Protein AF-A0A537HU86-F1 (afdb_monomer_lite)

Radius of gyration: 13.67 Å; chains: 1; bounding box: 33×30×33 Å

Structure (mmCIF, N/CA/C/O backbone):
data_AF-A0A537HU86-F1
#
_entry.id   AF-A0A537HU86-F1
#
loop_
_atom_site.group_PDB
_atom_site.id
_atom_site.type_symbol
_atom_site.label_atom_id
_atom_site.label_alt_id
_atom_site.label_comp_id
_atom_site.label_asym_id
_atom_site.label_entity_id
_atom_site.label_seq_id
_atom_site.pdbx_PDB_ins_code
_atom_site.Cartn_x
_atom_site.Cartn_y
_atom_site.Cartn_z
_atom_site.occupancy
_atom_site.B_iso_or_equiv
_atom_site.auth_seq_id
_atom_site.auth_comp_id
_atom_site.auth_asym_id
_atom_site.auth_atom_id
_atom_site.pdbx_PDB_model_num
ATOM 1 N N . MET A 1 1 ? 11.069 1.081 16.950 1.00 47.84 1 MET A N 1
ATOM 2 C CA . MET A 1 1 ? 10.209 2.079 16.287 1.00 47.84 1 MET A CA 1
ATOM 3 C C . MET A 1 1 ? 10.904 2.422 14.996 1.00 47.84 1 MET A C 1
ATOM 5 O O . MET A 1 1 ? 12.039 2.872 15.075 1.00 47.84 1 MET A O 1
ATOM 9 N N . GLU A 1 2 ? 10.295 2.114 13.855 1.00 59.41 2 GLU A N 1
ATOM 10 C CA . GLU A 1 2 ? 10.741 2.706 12.591 1.00 59.41 2 GLU A CA 1
ATOM 11 C C . GLU A 1 2 ? 10.510 4.220 12.670 1.00 59.41 2 GLU A C 1
AT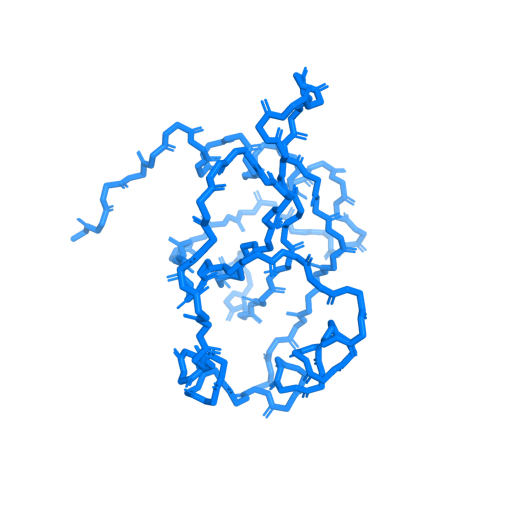OM 13 O O . GLU A 1 2 ? 9.534 4.675 13.274 1.00 59.41 2 GLU A O 1
ATOM 18 N N . GLU A 1 3 ? 11.468 4.994 12.171 1.00 76.88 3 GLU A N 1
ATOM 19 C CA . GLU A 1 3 ? 11.406 6.452 12.165 1.00 76.88 3 GLU A CA 1
ATOM 20 C C . GLU A 1 3 ? 10.439 6.902 11.064 1.00 76.88 3 GLU A C 1
ATOM 22 O O . GLU A 1 3 ? 10.566 6.470 9.921 1.00 76.88 3 GLU A O 1
ATOM 27 N N . ILE A 1 4 ? 9.464 7.747 11.413 1.00 81.19 4 ILE A N 1
ATOM 28 C CA . ILE A 1 4 ? 8.527 8.319 10.439 1.00 81.19 4 ILE A CA 1
ATOM 29 C C . ILE A 1 4 ? 9.311 9.247 9.511 1.00 81.19 4 ILE A C 1
ATOM 31 O O . ILE A 1 4 ? 9.932 10.211 9.963 1.00 81.19 4 ILE A O 1
ATOM 35 N N . THR A 1 5 ? 9.253 8.979 8.213 1.00 88.38 5 THR A N 1
ATOM 36 C CA . THR A 1 5 ? 9.925 9.775 7.186 1.00 88.38 5 THR A CA 1
ATOM 37 C C . THR A 1 5 ? 9.077 10.973 6.750 1.00 88.38 5 THR A C 1
ATOM 39 O O . THR A 1 5 ? 7.862 11.026 6.953 1.00 88.38 5 THR A O 1
ATOM 42 N N . ASN A 1 6 ? 9.701 11.948 6.079 1.00 88.56 6 ASN A N 1
ATOM 43 C CA . ASN A 1 6 ? 8.968 13.069 5.475 1.00 88.56 6 ASN A CA 1
ATOM 44 C C . ASN A 1 6 ? 7.931 12.601 4.440 1.00 88.56 6 ASN A C 1
ATOM 46 O O . ASN A 1 6 ? 6.874 13.219 4.318 1.00 88.56 6 ASN A O 1
ATOM 50 N N . TRP A 1 7 ? 8.225 11.516 3.718 1.00 90.94 7 TRP A N 1
ATOM 51 C CA . TRP A 1 7 ? 7.304 10.921 2.753 1.00 90.94 7 TRP A CA 1
ATOM 52 C C . TRP A 1 7 ? 6.068 10.347 3.457 1.00 90.94 7 TRP A C 1
ATOM 54 O O . TRP A 1 7 ? 4.945 10.674 3.075 1.00 90.94 7 TRP A O 1
ATOM 64 N N . ASP A 1 8 ? 6.257 9.622 4.566 1.00 91.00 8 ASP A N 1
ATOM 65 C CA . ASP A 1 8 ? 5.148 9.082 5.368 1.00 91.00 8 ASP A CA 1
ATOM 66 C C . ASP A 1 8 ? 4.216 10.200 5.852 1.00 91.00 8 ASP A C 1
ATOM 68 O O . ASP A 1 8 ? 2.994 10.087 5.770 1.00 91.00 8 ASP A O 1
ATOM 72 N N . VAL A 1 9 ? 4.783 11.327 6.301 1.00 91.06 9 VAL A N 1
ATOM 73 C CA . VAL A 1 9 ? 4.004 12.500 6.728 1.00 91.06 9 VAL A CA 1
ATOM 74 C C . VAL A 1 9 ? 3.154 1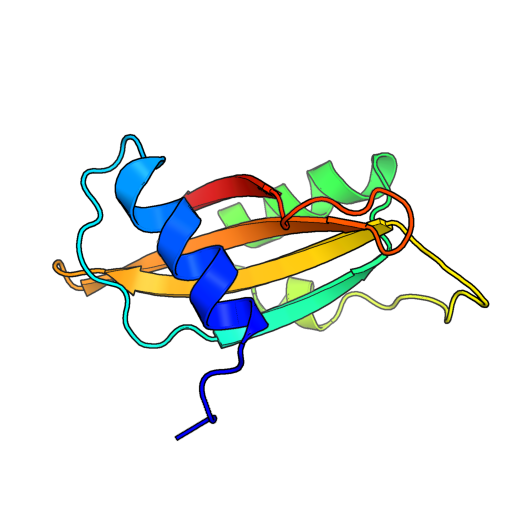3.061 5.586 1.00 91.06 9 VAL A C 1
ATOM 76 O O . VAL A 1 9 ? 2.013 13.461 5.825 1.00 91.06 9 VAL A O 1
ATOM 79 N N . ILE A 1 10 ? 3.686 13.116 4.362 1.00 92.12 10 ILE A N 1
ATOM 80 C CA . ILE A 1 10 ? 2.946 13.600 3.188 1.00 92.12 10 ILE A CA 1
ATOM 81 C C . ILE A 1 10 ? 1.778 12.661 2.880 1.00 92.12 10 ILE A C 1
ATOM 83 O O . ILE A 1 10 ? 0.645 13.129 2.762 1.00 92.12 10 ILE A O 1
ATOM 87 N N . VAL A 1 11 ? 2.026 11.350 2.828 1.00 93.31 11 VAL A N 1
ATOM 88 C CA . VAL A 1 11 ? 0.988 10.350 2.539 1.00 93.31 11 VAL A CA 1
ATOM 89 C C . VAL A 1 11 ? -0.102 10.358 3.612 1.00 93.31 11 VAL A C 1
ATOM 91 O O . VAL A 1 11 ? -1.287 10.429 3.290 1.00 93.31 11 VAL A O 1
ATOM 94 N N . ILE A 1 12 ? 0.269 10.384 4.894 1.00 92.94 12 ILE A N 1
ATOM 95 C CA . ILE A 1 12 ? -0.679 10.465 6.018 1.00 92.94 12 ILE A CA 1
ATOM 96 C C . ILE A 1 12 ? -1.561 11.717 5.912 1.00 92.94 12 ILE A C 1
ATOM 98 O O . ILE A 1 12 ? -2.779 11.639 6.094 1.00 92.94 12 ILE A O 1
ATOM 102 N N . LYS A 1 13 ? -0.966 12.873 5.585 1.00 91.44 13 LYS A N 1
ATOM 103 C CA . LYS A 1 13 ? -1.699 14.138 5.421 1.00 91.44 13 LYS A CA 1
ATOM 104 C C . LYS A 1 13 ? -2.695 14.112 4.269 1.00 91.44 13 LYS A C 1
ATOM 106 O O . LYS A 1 13 ? -3.681 14.839 4.340 1.00 91.44 13 LYS A O 1
ATOM 111 N N . GLN A 1 14 ? -2.457 13.315 3.233 1.00 90.75 14 GLN A N 1
ATOM 112 C CA . GLN A 1 14 ? -3.416 13.135 2.145 1.00 90.75 14 GLN A CA 1
ATOM 113 C C . GLN A 1 14 ? -4.493 12.100 2.462 1.00 90.75 14 GLN A C 1
ATOM 115 O O . GLN A 1 14 ? -5.650 12.292 2.088 1.00 90.75 14 GLN A O 1
ATOM 120 N N . LEU A 1 15 ? -4.130 11.025 3.166 1.00 90.75 15 LEU A N 1
ATOM 121 C CA . LEU A 1 15 ? -5.026 9.913 3.471 1.00 90.75 15 LEU A CA 1
ATOM 122 C C . LEU A 1 15 ? -6.194 10.341 4.365 1.00 90.75 15 LEU A C 1
ATOM 124 O O . LEU A 1 15 ? -7.345 10.019 4.081 1.00 90.75 15 LEU A O 1
ATOM 128 N N . ILE A 1 16 ? -5.915 11.092 5.433 1.00 87.62 16 ILE A N 1
ATOM 129 C CA . ILE A 1 16 ? -6.930 11.501 6.418 1.00 87.62 16 ILE A CA 1
ATOM 130 C C . ILE A 1 16 ? -8.076 12.326 5.795 1.00 87.62 16 ILE A C 1
ATOM 132 O O . ILE A 1 16 ? -9.231 11.985 6.033 1.00 87.62 16 ILE A O 1
ATOM 136 N N . PRO A 1 17 ? -7.831 13.384 5.001 1.00 83.69 17 PRO A N 1
ATOM 137 C CA . PRO A 1 17 ? -8.920 14.173 4.426 1.00 83.69 17 PRO A CA 1
ATOM 138 C C . PRO A 1 17 ? -9.592 13.520 3.210 1.00 83.69 17 PRO A C 1
ATOM 140 O O . PRO A 1 17 ? -10.731 13.863 2.910 1.00 83.69 17 PRO A O 1
ATOM 143 N N . SER A 1 18 ? -8.905 12.619 2.499 1.00 76.75 18 SER A N 1
ATOM 144 C CA . SER A 1 18 ? -9.371 12.109 1.195 1.00 76.75 18 SER A CA 1
ATOM 145 C C . SER A 1 18 ? -10.065 10.748 1.272 1.00 76.75 18 SER A C 1
ATOM 147 O O . SER A 1 18 ? -10.555 10.253 0.258 1.00 76.75 18 SER A O 1
ATOM 149 N N . ASN A 1 19 ? -10.104 10.109 2.446 1.00 84.62 19 ASN A N 1
ATOM 150 C CA . ASN A 1 19 ? -10.732 8.800 2.585 1.00 84.62 19 ASN A CA 1
ATOM 151 C C . ASN A 1 19 ? -12.247 8.918 2.826 1.00 84.62 19 ASN A C 1
ATOM 153 O O . ASN A 1 19 ? -12.708 9.660 3.689 1.00 84.62 19 ASN A O 1
ATOM 157 N N . ASN A 1 20 ? -13.023 8.102 2.114 1.00 85.25 20 ASN A N 1
ATOM 158 C CA . ASN A 1 20 ? -14.473 7.975 2.311 1.00 85.25 20 ASN A CA 1
ATOM 159 C C . ASN A 1 20 ? -14.840 6.976 3.429 1.00 85.25 20 ASN A C 1
ATOM 161 O O . ASN A 1 20 ? -15.982 6.529 3.506 1.00 85.25 20 ASN A O 1
ATOM 165 N N . LEU A 1 21 ? -13.868 6.583 4.260 1.00 88.06 21 LEU A N 1
ATOM 166 C CA . LEU A 1 21 ? -13.995 5.519 5.261 1.00 88.06 21 LEU A CA 1
ATOM 167 C C . LEU A 1 21 ? -14.101 6.061 6.695 1.00 88.06 21 LEU A C 1
ATOM 169 O O . LEU A 1 21 ? -14.338 5.293 7.619 1.00 88.06 21 LEU A O 1
ATOM 173 N N . GLY A 1 22 ? -13.947 7.375 6.893 1.00 90.81 22 GLY A N 1
ATOM 174 C CA . GLY A 1 22 ? -13.986 7.997 8.220 1.00 90.81 22 GLY A CA 1
ATOM 175 C C . GLY A 1 22 ? -12.716 7.779 9.049 1.00 90.81 22 GLY A C 1
ATOM 176 O O . GLY A 1 22 ? -12.742 7.960 10.264 1.00 90.81 22 GLY A O 1
ATOM 177 N N . ILE A 1 23 ? -11.600 7.410 8.413 1.00 93.69 23 ILE A N 1
ATOM 178 C CA . ILE A 1 23 ? -10.305 7.219 9.072 1.00 93.69 23 ILE A CA 1
ATOM 179 C C . ILE A 1 23 ? -9.783 8.581 9.530 1.00 93.69 23 ILE A C 1
ATOM 181 O O . ILE A 1 23 ? -9.554 9.483 8.720 1.00 93.69 23 ILE A O 1
ATOM 185 N N . THR A 1 24 ? -9.571 8.717 10.839 1.00 93.56 24 THR A N 1
ATOM 186 C CA . THR A 1 24 ? -9.104 9.962 11.476 1.00 93.56 24 THR A CA 1
ATOM 187 C C . THR A 1 24 ? -7.772 9.802 12.198 1.00 93.56 24 THR A C 1
ATOM 189 O O . THR A 1 24 ? -7.106 10.798 12.484 1.00 93.56 24 THR A O 1
ATOM 192 N N . GLN A 1 25 ? -7.357 8.565 12.482 1.00 93.44 25 GLN A N 1
ATOM 193 C CA . GLN A 1 25 ? -6.064 8.261 13.088 1.00 93.44 25 GLN A CA 1
ATOM 194 C C . GLN A 1 25 ? -5.367 7.150 12.317 1.00 93.44 25 GLN A C 1
ATOM 196 O O . GLN A 1 25 ? -6.005 6.218 11.845 1.00 93.44 25 GLN A O 1
ATOM 201 N N . ILE A 1 26 ? -4.043 7.243 12.237 1.00 93.44 26 ILE A N 1
ATOM 202 C CA . ILE A 1 26 ? -3.186 6.260 11.581 1.00 93.44 26 ILE A CA 1
ATOM 203 C C . ILE A 1 26 ? -2.103 5.854 12.575 1.00 93.44 26 ILE A C 1
ATOM 205 O O . ILE A 1 26 ? -1.428 6.704 13.160 1.00 93.44 26 ILE A O 1
ATOM 209 N N . ARG A 1 27 ? -1.948 4.548 12.778 1.00 94.38 27 ARG A N 1
ATOM 210 C CA . ARG A 1 27 ? -0.932 3.922 13.631 1.00 94.38 27 ARG A CA 1
ATOM 211 C C . ARG A 1 27 ? -0.249 2.801 12.857 1.00 94.38 27 ARG A C 1
ATOM 213 O O . ARG A 1 27 ? -0.813 2.297 11.895 1.00 94.38 27 ARG A O 1
ATOM 220 N N . ASN A 1 28 ? 0.941 2.387 13.294 1.00 93.50 28 ASN A N 1
ATOM 221 C CA . ASN A 1 28 ? 1.686 1.277 12.681 1.00 93.50 28 ASN A CA 1
ATOM 222 C C . ASN A 1 28 ? 1.831 1.420 11.152 1.00 93.50 28 ASN A C 1
ATOM 224 O O . ASN A 1 28 ? 1.636 0.457 10.416 1.00 93.50 28 ASN A O 1
ATOM 228 N N . PHE A 1 29 ? 2.098 2.643 10.685 1.00 94.38 29 PHE A N 1
ATOM 229 C CA . PHE A 1 29 ? 2.286 2.932 9.269 1.00 94.38 29 PHE A CA 1
ATOM 230 C C . PHE A 1 29 ? 3.597 2.294 8.806 1.00 94.38 29 PHE A C 1
ATOM 232 O O . PHE A 1 29 ? 4.668 2.688 9.264 1.00 94.38 29 PHE A O 1
ATOM 239 N N . THR A 1 30 ? 3.507 1.274 7.958 1.00 94.19 30 THR A N 1
ATOM 240 C CA . THR A 1 30 ? 4.650 0.443 7.572 1.00 94.19 30 THR A CA 1
ATOM 241 C C . THR A 1 30 ? 4.621 0.153 6.085 1.00 94.19 30 THR A C 1
ATOM 243 O O . THR A 1 30 ? 3.664 -0.420 5.560 1.00 94.19 30 THR A O 1
ATOM 246 N N . THR A 1 31 ? 5.711 0.493 5.408 1.00 93.81 31 THR A N 1
ATOM 247 C CA . THR A 1 31 ? 5.909 0.166 3.999 1.00 93.81 31 THR A CA 1
ATOM 248 C C . THR A 1 31 ? 6.183 -1.326 3.837 1.00 93.81 31 THR A C 1
ATOM 250 O O . THR A 1 31 ? 7.142 -1.874 4.374 1.00 93.81 31 THR A O 1
ATOM 253 N N . ILE A 1 32 ? 5.330 -2.001 3.072 1.00 95.00 32 ILE A N 1
ATOM 254 C CA . ILE A 1 32 ? 5.435 -3.429 2.770 1.00 95.00 32 ILE A CA 1
ATOM 255 C C . ILE A 1 32 ? 6.371 -3.663 1.592 1.00 95.00 32 ILE A C 1
ATOM 257 O O . ILE A 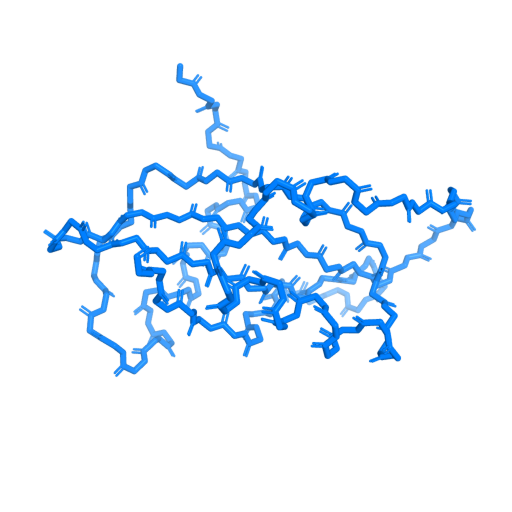1 32 ? 7.187 -4.587 1.621 1.00 95.00 32 ILE A O 1
ATOM 2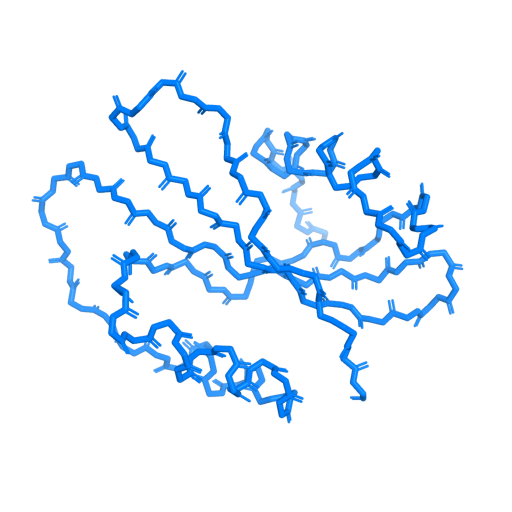61 N N . LYS A 1 33 ? 6.225 -2.858 0.538 1.00 94.31 33 LYS A N 1
ATOM 262 C CA . LYS A 1 33 ? 6.981 -3.005 -0.702 1.00 94.31 33 LYS A CA 1
ATOM 263 C C . LYS A 1 33 ? 6.975 -1.695 -1.479 1.00 94.31 33 LYS A C 1
ATOM 265 O O . LYS A 1 33 ? 5.945 -1.038 -1.564 1.00 94.31 33 LYS A O 1
ATOM 270 N N . ASN A 1 34 ? 8.111 -1.391 -2.093 1.00 92.19 34 ASN A N 1
ATOM 271 C CA . ASN A 1 34 ? 8.242 -0.368 -3.123 1.00 92.19 34 ASN A CA 1
ATOM 272 C C . ASN A 1 34 ? 8.646 -1.070 -4.418 1.00 92.19 34 ASN A C 1
ATOM 274 O O . ASN A 1 34 ? 9.512 -1.950 -4.390 1.00 92.19 34 ASN A O 1
ATOM 278 N N . LEU A 1 35 ? 8.006 -0.710 -5.522 1.00 92.19 35 LEU A N 1
ATOM 279 C CA . LEU A 1 35 ? 8.270 -1.276 -6.842 1.00 92.19 35 LEU A CA 1
ATOM 280 C C . LEU A 1 35 ? 7.965 -0.242 -7.929 1.00 92.19 35 LEU A C 1
ATOM 282 O O . LEU A 1 35 ? 7.161 0.649 -7.710 1.00 92.19 35 LEU A O 1
ATOM 286 N N . TYR A 1 36 ? 8.583 -0.336 -9.101 1.00 91.56 36 TYR A N 1
ATOM 287 C CA . TYR A 1 36 ? 8.201 0.449 -10.273 1.00 91.56 36 TYR A CA 1
ATOM 288 C C . TYR A 1 36 ? 6.775 0.132 -10.687 1.00 91.56 36 TYR A C 1
ATOM 290 O O . TYR A 1 36 ? 6.395 -1.038 -10.762 1.00 91.56 36 TYR A O 1
ATOM 298 N N . PHE A 1 37 ? 6.007 1.174 -10.975 1.00 89.81 37 PHE A N 1
ATOM 299 C CA . PHE A 1 37 ? 4.632 1.022 -11.398 1.00 89.81 37 PHE A CA 1
ATOM 300 C C . PHE A 1 37 ? 4.571 0.426 -12.809 1.00 89.81 37 PHE A C 1
ATOM 302 O O . PHE A 1 37 ? 5.083 0.991 -13.774 1.00 89.81 37 PHE A O 1
ATOM 309 N N . GLU A 1 38 ? 3.930 -0.735 -12.913 1.00 88.31 38 GLU A N 1
ATOM 310 C CA . GLU A 1 38 ? 3.622 -1.416 -14.167 1.00 88.31 38 GLU A CA 1
ATOM 311 C C . GLU A 1 38 ? 2.121 -1.679 -14.200 1.00 88.31 38 GLU A C 1
ATOM 313 O O . GLU A 1 38 ? 1.580 -2.425 -13.374 1.00 88.31 38 GLU A O 1
ATOM 318 N N . LYS A 1 39 ? 1.435 -1.053 -15.156 1.00 87.19 39 LYS A N 1
ATOM 319 C CA . LYS A 1 39 ? -0.026 -1.087 -15.228 1.00 87.19 39 LYS A CA 1
ATOM 320 C C . LYS A 1 39 ? -0.559 -2.510 -15.397 1.00 87.19 39 LYS A C 1
ATOM 322 O O . LYS A 1 39 ? -1.581 -2.845 -14.800 1.00 87.19 39 LYS A O 1
ATOM 327 N N . GLU A 1 40 ? 0.124 -3.352 -16.172 1.00 87.94 40 GLU A N 1
ATOM 328 C CA . GLU A 1 40 ? -0.269 -4.747 -16.398 1.00 87.94 40 GLU A CA 1
ATOM 329 C C . GLU A 1 40 ? -0.168 -5.596 -15.122 1.00 87.94 40 GLU A C 1
ATOM 331 O O . GLU A 1 40 ? -0.993 -6.482 -14.892 1.00 87.94 40 GLU A O 1
ATOM 336 N N . SER A 1 41 ? 0.814 -5.303 -14.269 1.00 88.56 41 SER A N 1
ATOM 337 C CA . SER A 1 41 ? 1.079 -6.036 -13.026 1.00 88.56 41 SER A CA 1
ATOM 338 C C . SER A 1 41 ? 0.172 -5.585 -11.873 1.00 88.56 41 SER A C 1
ATOM 340 O O . SER A 1 41 ? -0.070 -6.346 -10.932 1.00 88.56 41 SER A O 1
ATOM 342 N N . TYR A 1 42 ? -0.379 -4.370 -11.946 1.00 93.56 42 TYR A N 1
ATOM 343 C CA . TYR A 1 42 ? -1.118 -3.746 -10.848 1.00 93.56 42 TYR A CA 1
ATOM 344 C C . TYR A 1 42 ? -2.365 -4.525 -10.408 1.00 93.56 42 TYR A C 1
ATOM 346 O O . TYR A 1 42 ? -2.589 -4.714 -9.213 1.00 93.56 42 TYR A O 1
ATOM 354 N N . ALA A 1 43 ? -3.145 -5.058 -11.353 1.00 94.44 43 ALA A N 1
ATOM 355 C CA . ALA A 1 43 ? -4.339 -5.842 -11.025 1.00 94.44 43 ALA A CA 1
ATOM 356 C C . ALA A 1 43 ? -4.003 -7.093 -10.191 1.00 94.44 43 ALA A C 1
ATOM 358 O O . ALA A 1 43 ? -4.726 -7.435 -9.254 1.00 94.44 43 ALA A O 1
ATOM 359 N N . ASN A 1 44 ? -2.878 -7.749 -10.489 1.00 95.06 44 ASN A N 1
ATOM 360 C CA . ASN A 1 44 ? -2.418 -8.912 -9.732 1.00 95.06 44 ASN A CA 1
ATOM 361 C C . ASN A 1 44 ? -1.979 -8.519 -8.319 1.00 95.06 44 ASN A C 1
ATOM 363 O O . ASN A 1 44 ? -2.328 -9.205 -7.360 1.00 95.06 44 ASN A O 1
ATOM 367 N N . ILE A 1 45 ? -1.278 -7.391 -8.178 1.00 95.44 45 ILE A N 1
ATOM 368 C CA . ILE A 1 45 ? -0.880 -6.843 -6.875 1.00 95.44 45 ILE A CA 1
ATOM 369 C C . ILE A 1 45 ? -2.114 -6.559 -6.016 1.00 95.44 45 ILE A C 1
ATOM 371 O O . ILE A 1 45 ? -2.180 -7.002 -4.869 1.00 95.44 45 ILE A O 1
ATOM 375 N N . LEU A 1 46 ? -3.122 -5.888 -6.578 1.00 96.06 46 LEU A N 1
ATOM 376 C CA . LEU A 1 46 ? -4.375 -5.613 -5.876 1.00 96.06 46 LEU A CA 1
ATOM 377 C C . LEU A 1 46 ? -5.078 -6.895 -5.422 1.00 96.06 46 LEU A C 1
ATOM 379 O O . LEU A 1 46 ? -5.597 -6.939 -4.309 1.00 96.06 46 LEU A O 1
ATOM 383 N N . ASN A 1 47 ? -5.081 -7.943 -6.248 1.00 96.38 47 ASN A N 1
ATOM 384 C CA . ASN A 1 47 ? -5.672 -9.227 -5.875 1.00 96.38 47 ASN A CA 1
ATOM 385 C C . ASN A 1 47 ? -4.938 -9.879 -4.694 1.00 96.38 47 ASN A C 1
ATOM 387 O O . ASN A 1 47 ? -5.597 -10.396 -3.794 1.00 96.38 47 ASN A O 1
ATOM 391 N N . LEU A 1 48 ? -3.603 -9.810 -4.652 1.00 96.81 48 LEU A N 1
ATOM 392 C CA . LEU A 1 48 ? -2.818 -10.311 -3.516 1.00 96.81 48 LEU A CA 1
ATOM 393 C C . LEU A 1 48 ? -3.110 -9.525 -2.232 1.00 96.81 48 LEU A C 1
ATOM 395 O O . LEU A 1 48 ? -3.303 -10.126 -1.177 1.00 96.81 48 LEU A O 1
ATOM 399 N N . ILE A 1 49 ? -3.199 -8.193 -2.322 1.00 96.94 49 ILE A N 1
ATOM 400 C CA . ILE A 1 49 ? -3.532 -7.337 -1.175 1.00 96.94 49 ILE A CA 1
ATOM 401 C C . ILE A 1 49 ? -4.942 -7.651 -0.659 1.00 96.94 49 ILE A C 1
ATOM 403 O O . ILE A 1 49 ? -5.125 -7.851 0.538 1.00 96.94 49 ILE A O 1
ATOM 407 N N . LYS A 1 50 ? -5.933 -7.755 -1.554 1.00 95.69 50 LYS A N 1
ATOM 408 C CA . LYS A 1 50 ? -7.324 -8.094 -1.200 1.00 95.69 50 LYS A CA 1
ATOM 409 C C . LYS A 1 50 ? -7.462 -9.494 -0.599 1.00 95.69 50 LYS A C 1
ATOM 411 O O . LYS A 1 50 ? -8.350 -9.716 0.215 1.00 95.69 50 LYS A O 1
ATOM 416 N N . ALA A 1 51 ? -6.585 -10.424 -0.974 1.00 96.25 51 ALA A N 1
ATOM 417 C CA . ALA A 1 51 ? -6.493 -11.751 -0.368 1.00 96.25 51 ALA A CA 1
ATOM 418 C C . ALA A 1 51 ? -5.721 -11.765 0.969 1.00 96.25 51 ALA A C 1
ATOM 420 O O . ALA A 1 51 ? -5.518 -12.836 1.537 1.00 96.25 51 ALA A O 1
ATOM 421 N N . ASN A 1 52 ? -5.271 -10.601 1.455 1.00 95.94 52 ASN A N 1
ATOM 422 C CA . ASN A 1 52 ? -4.390 -10.434 2.612 1.00 95.94 52 ASN A CA 1
ATOM 423 C C . ASN A 1 52 ? -3.073 -11.244 2.513 1.00 95.94 52 ASN A C 1
ATOM 425 O O . ASN A 1 52 ? -2.438 -11.568 3.518 1.00 95.94 52 ASN A O 1
ATOM 429 N N . ASP A 1 53 ? -2.609 -11.552 1.296 1.00 96.69 53 ASP A N 1
ATOM 430 C CA . ASP A 1 53 ? -1.339 -12.250 1.069 1.00 96.69 53 ASP A CA 1
ATOM 431 C C . ASP A 1 53 ? -0.174 -11.253 0.963 1.00 96.69 53 ASP A C 1
ATOM 433 O O . ASP A 1 53 ? 0.515 -11.114 -0.053 1.00 96.69 53 ASP A O 1
ATOM 437 N N . LEU A 1 54 ? 0.070 -10.527 2.058 1.00 95.31 54 LEU A N 1
ATOM 438 C CA . LEU A 1 54 ? 1.156 -9.544 2.137 1.00 95.31 54 LEU A CA 1
ATOM 439 C C . LEU A 1 54 ? 2.544 -10.195 2.020 1.00 95.31 54 LEU A C 1
ATOM 441 O O . LEU A 1 54 ? 3.528 -9.522 1.703 1.00 95.31 54 LEU A O 1
ATOM 445 N N . LYS A 1 55 ? 2.650 -11.506 2.272 1.00 95.75 55 LYS A N 1
ATOM 446 C CA . LYS A 1 55 ? 3.895 -12.255 2.085 1.00 95.75 55 LYS A CA 1
ATOM 447 C C . LYS A 1 55 ? 4.221 -12.383 0.598 1.00 95.75 55 LYS A C 1
ATOM 449 O O . LYS A 1 55 ? 5.362 -12.110 0.226 1.00 95.75 55 LYS A O 1
ATOM 454 N N . ALA A 1 56 ? 3.241 -12.739 -0.234 1.00 95.56 56 ALA A N 1
ATOM 455 C CA . ALA A 1 56 ? 3.413 -12.760 -1.682 1.00 95.56 56 ALA A CA 1
ATOM 456 C C . ALA A 1 56 ? 3.760 -11.369 -2.225 1.00 95.56 56 ALA A C 1
ATOM 458 O O . ALA A 1 56 ? 4.700 -11.249 -3.005 1.00 95.56 56 ALA A O 1
ATOM 459 N N . VAL A 1 57 ? 3.096 -10.312 -1.736 1.00 95.62 57 VAL A N 1
ATOM 460 C CA . VAL A 1 57 ? 3.405 -8.921 -2.121 1.00 95.62 57 VAL A CA 1
ATOM 461 C C . VAL A 1 57 ? 4.870 -8.561 -1.837 1.00 95.62 57 VAL A C 1
ATOM 463 O O . VAL A 1 57 ? 5.562 -8.030 -2.706 1.00 95.62 57 VAL A O 1
ATOM 466 N N . ARG A 1 58 ? 5.389 -8.893 -0.646 1.00 95.00 58 ARG A N 1
ATOM 467 C CA . ARG A 1 58 ? 6.811 -8.673 -0.311 1.00 95.00 58 ARG A CA 1
ATOM 468 C C . ARG A 1 58 ? 7.753 -9.436 -1.245 1.00 95.00 58 ARG A C 1
ATOM 470 O O . ARG A 1 58 ? 8.819 -8.921 -1.590 1.00 95.00 58 ARG A O 1
ATOM 477 N N . GLY A 1 59 ? 7.351 -10.641 -1.644 1.00 94.44 59 GLY A N 1
ATOM 478 C CA . GLY A 1 59 ? 8.110 -11.547 -2.503 1.00 94.44 59 GLY A CA 1
ATOM 479 C C . GLY A 1 59 ? 8.118 -11.193 -3.989 1.00 94.44 59 GLY A C 1
ATOM 480 O O . GLY A 1 59 ? 8.813 -11.871 -4.736 1.00 94.44 59 GLY A O 1
ATOM 481 N N . ILE A 1 60 ? 7.396 -10.155 -4.429 1.00 93.12 60 ILE A N 1
ATOM 482 C CA . ILE A 1 60 ? 7.424 -9.718 -5.830 1.00 93.12 60 ILE A CA 1
ATOM 483 C C . ILE A 1 60 ? 8.854 -9.316 -6.197 1.00 93.12 60 ILE A C 1
ATOM 485 O O . ILE A 1 60 ? 9.422 -8.369 -5.637 1.00 93.12 60 ILE A O 1
ATOM 489 N N . GLU A 1 61 ? 9.443 -10.063 -7.123 1.00 89.25 61 GLU A N 1
ATOM 490 C CA . GLU A 1 61 ? 10.732 -9.731 -7.709 1.00 89.25 61 GLU A CA 1
ATOM 491 C C . GLU A 1 61 ? 10.552 -8.608 -8.721 1.00 89.25 61 GLU A C 1
ATOM 493 O O . GLU A 1 61 ? 9.593 -8.590 -9.492 1.00 89.25 61 G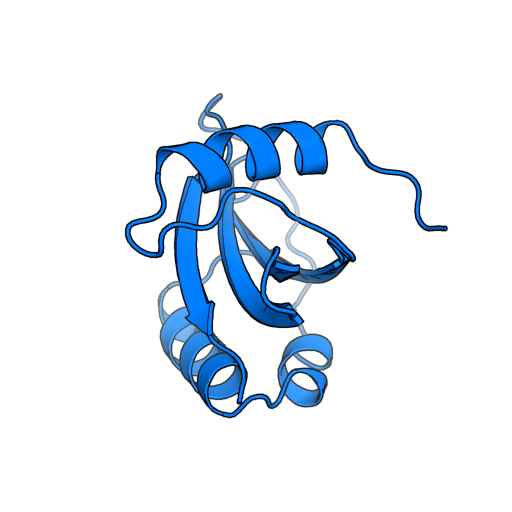LU A O 1
ATOM 498 N N . GLN A 1 62 ? 11.490 -7.669 -8.727 1.00 82.38 62 GLN A N 1
ATOM 499 C CA . GLN A 1 62 ? 11.527 -6.636 -9.741 1.00 82.38 62 GLN A CA 1
ATOM 500 C C . GLN A 1 62 ? 12.962 -6.398 -10.174 1.00 82.38 62 GLN A C 1
ATOM 502 O O . GLN A 1 62 ? 13.879 -6.327 -9.352 1.00 82.38 62 GLN A O 1
ATOM 507 N N . LEU A 1 63 ? 13.147 -6.297 -11.486 1.00 73.25 63 LEU A N 1
ATOM 508 C CA . LEU A 1 63 ? 14.443 -5.984 -12.056 1.00 73.25 63 LEU A CA 1
ATOM 509 C C . LEU A 1 63 ? 14.810 -4.527 -11.730 1.00 73.25 63 LEU A C 1
ATOM 511 O O . LEU A 1 63 ? 13.942 -3.652 -11.755 1.00 73.25 63 LEU A O 1
ATOM 515 N N . PRO A 1 64 ? 16.088 -4.236 -11.447 1.00 65.50 64 PRO A N 1
ATOM 516 C CA . PRO A 1 64 ? 16.527 -2.871 -11.207 1.00 65.50 64 PRO A CA 1
ATOM 517 C C . PRO A 1 64 ? 16.338 -2.034 -12.478 1.00 65.50 64 PRO A C 1
ATOM 519 O O . PRO A 1 64 ? 16.960 -2.307 -13.509 1.00 65.50 64 PRO A O 1
ATOM 522 N N . LYS A 1 65 ? 15.504 -0.993 -12.410 1.00 64.88 65 LYS A N 1
ATOM 523 C CA . LYS A 1 65 ? 15.391 0.007 -13.477 1.00 64.88 65 LYS A CA 1
ATOM 524 C C . LYS A 1 65 ? 16.509 1.033 -13.288 1.00 64.88 65 LYS A C 1
ATOM 526 O O . LYS A 1 65 ? 16.845 1.422 -12.173 1.00 64.88 65 LYS A O 1
ATOM 531 N N . LYS A 1 66 ? 17.128 1.456 -14.389 1.00 55.53 66 LYS A N 1
ATOM 532 C CA . LYS A 1 66 ? 18.140 2.518 -14.391 1.00 55.53 66 LYS A CA 1
ATOM 533 C C . LYS A 1 66 ? 17.466 3.831 -14.789 1.00 55.53 66 LYS A C 1
ATOM 535 O O . LYS A 1 66 ? 17.149 3.988 -15.963 1.00 55.53 66 LYS A O 1
ATOM 540 N N . GLY A 1 67 ? 17.276 4.752 -13.846 1.00 65.00 67 GLY A N 1
ATOM 541 C CA . GLY A 1 67 ? 16.797 6.117 -14.115 1.00 65.00 67 GLY A CA 1
ATOM 542 C C . GLY A 1 67 ? 15.607 6.545 -13.256 1.00 65.00 67 GLY A C 1
ATOM 543 O O . GLY A 1 67 ? 15.237 5.837 -12.322 1.00 65.00 67 GLY A O 1
ATOM 544 N N . PHE A 1 68 ? 15.039 7.705 -13.600 1.00 68.56 68 PHE A N 1
ATOM 545 C CA . PHE A 1 68 ? 13.779 8.209 -13.050 1.00 68.56 68 PHE A CA 1
ATOM 546 C C . PHE A 1 68 ? 12.628 7.251 -13.372 1.00 68.56 68 PHE A C 1
ATOM 548 O O . PHE A 1 68 ? 12.664 6.527 -14.378 1.00 68.56 68 PHE A O 1
ATOM 555 N N . GLY A 1 69 ? 11.616 7.216 -12.510 1.00 82.50 69 GLY A N 1
ATOM 556 C CA . GLY A 1 69 ? 10.511 6.295 -12.695 1.00 82.50 69 GLY A CA 1
ATOM 557 C C . GLY A 1 69 ? 9.245 6.680 -11.958 1.00 82.50 69 GLY A C 1
ATOM 558 O O . GLY A 1 69 ? 9.225 7.534 -11.078 1.00 82.50 69 GLY A O 1
ATOM 559 N N . GLU A 1 70 ? 8.190 5.990 -12.363 1.00 89.88 70 GLU A N 1
ATOM 560 C CA . GLU A 1 70 ? 6.935 5.895 -11.642 1.00 89.88 70 GLU A CA 1
ATOM 561 C C . GLU A 1 70 ? 7.034 4.712 -10.679 1.00 89.88 70 GLU A C 1
ATOM 563 O O . GLU A 1 70 ? 7.478 3.621 -11.064 1.00 89.88 70 GLU A O 1
ATOM 568 N N . TYR A 1 71 ? 6.615 4.915 -9.440 1.00 91.75 71 TYR A N 1
ATOM 569 C CA . TYR A 1 71 ? 6.679 3.938 -8.368 1.00 91.75 71 TYR A CA 1
ATOM 570 C C . TYR A 1 71 ? 5.294 3.663 -7.809 1.00 91.75 71 TYR A C 1
ATOM 572 O O . TYR A 1 71 ? 4.404 4.509 -7.797 1.00 91.75 71 TYR A O 1
ATOM 580 N N . LEU A 1 72 ? 5.148 2.445 -7.316 1.00 94.25 72 LEU A N 1
ATOM 581 C CA . LEU A 1 72 ? 4.049 1.984 -6.509 1.00 94.25 72 LEU A CA 1
ATOM 582 C C . LEU A 1 72 ? 4.590 1.625 -5.131 1.00 94.25 72 LEU A C 1
ATOM 584 O O . LEU A 1 72 ? 5.403 0.707 -4.972 1.00 94.25 72 LEU A O 1
ATOM 588 N N . HIS A 1 73 ? 4.096 2.332 -4.130 1.00 94.88 73 HIS A N 1
ATOM 589 C CA . HIS A 1 73 ? 4.346 2.043 -2.732 1.00 94.88 73 HIS A CA 1
ATOM 590 C C . HIS A 1 73 ? 3.140 1.313 -2.163 1.00 94.88 73 HIS A C 1
ATOM 592 O O . HIS A 1 73 ? 2.001 1.745 -2.329 1.00 94.88 73 HIS A O 1
ATOM 598 N N . ILE A 1 74 ? 3.387 0.200 -1.484 1.00 96.50 74 ILE A N 1
ATOM 599 C CA . ILE A 1 74 ? 2.359 -0.572 -0.795 1.00 96.50 74 ILE A CA 1
ATOM 600 C C . ILE A 1 74 ? 2.628 -0.429 0.689 1.00 96.50 74 ILE A C 1
ATOM 602 O O . ILE A 1 74 ? 3.682 -0.845 1.176 1.00 96.50 74 ILE A O 1
ATOM 606 N N . VAL A 1 75 ? 1.678 0.156 1.404 1.00 96.75 75 VAL A N 1
ATOM 607 C CA . VAL A 1 75 ? 1.824 0.512 2.815 1.00 96.75 75 VAL A CA 1
ATOM 608 C C . VAL A 1 75 ? 0.657 -0.055 3.600 1.00 96.75 75 VAL A C 1
ATOM 610 O O . VAL A 1 75 ? -0.459 -0.099 3.095 1.00 96.75 75 VAL A O 1
ATOM 613 N N . THR A 1 76 ? 0.896 -0.475 4.836 1.00 97.19 76 THR A N 1
ATOM 614 C CA . THR A 1 76 ? -0.161 -0.874 5.768 1.00 97.19 76 THR A CA 1
ATOM 615 C C . THR A 1 76 ? -0.227 0.048 6.964 1.00 97.19 76 THR A C 1
ATOM 617 O O . THR A 1 76 ? 0.794 0.597 7.370 1.00 97.19 76 THR A O 1
ATOM 620 N N . PHE A 1 77 ? -1.405 0.176 7.561 1.00 96.62 77 PHE A N 1
ATOM 621 C CA . PHE A 1 77 ? -1.587 0.878 8.827 1.00 96.62 77 PHE A CA 1
ATOM 622 C C . PHE A 1 77 ? -2.798 0.340 9.594 1.00 96.62 77 PHE A C 1
ATOM 624 O O . PHE A 1 77 ? -3.614 -0.406 9.051 1.00 96.62 77 PHE A O 1
ATOM 631 N N . THR A 1 78 ? -2.915 0.748 10.854 1.00 97.12 78 THR A N 1
ATOM 632 C CA . THR A 1 78 ? -4.063 0.490 11.727 1.00 97.12 78 THR A CA 1
ATOM 633 C C . THR A 1 78 ? -4.787 1.804 12.028 1.00 97.12 78 THR A C 1
ATOM 635 O O . THR A 1 78 ? -4.127 2.800 12.338 1.00 97.12 78 THR A O 1
ATOM 638 N N . ASP A 1 79 ? -6.118 1.825 11.955 1.00 96.25 79 ASP A N 1
ATOM 639 C CA . ASP A 1 79 ? -6.922 3.022 12.244 1.00 96.25 79 ASP A CA 1
ATOM 640 C C . ASP A 1 79 ? -7.298 3.186 13.735 1.00 96.25 79 ASP A C 1
ATOM 642 O O . ASP A 1 79 ? -6.785 2.488 14.619 1.00 96.25 79 ASP A O 1
ATOM 646 N N . GLN A 1 80 ? -8.182 4.151 14.027 1.00 95.62 80 GLN A N 1
ATOM 647 C CA . GLN A 1 80 ? -8.719 4.401 15.371 1.00 95.62 80 GLN A CA 1
ATOM 648 C C . GLN A 1 80 ? -9.573 3.254 15.939 1.00 95.62 80 GLN A C 1
ATOM 650 O O . GLN A 1 80 ? -9.673 3.140 17.160 1.00 95.62 80 GLN A O 1
ATOM 655 N N . ASP A 1 81 ? -10.146 2.412 15.080 1.00 96.38 81 ASP A N 1
ATOM 656 C CA . ASP A 1 81 ? -11.047 1.310 15.433 1.00 96.38 81 ASP A CA 1
ATOM 657 C C . ASP A 1 81 ? -10.326 -0.050 15.415 1.00 96.38 81 ASP A C 1
ATOM 659 O O . ASP A 1 81 ? -10.956 -1.107 15.475 1.00 96.38 81 ASP A O 1
ATOM 663 N N . HIS A 1 82 ? -8.989 -0.028 15.367 1.00 96.12 82 HIS A N 1
ATOM 664 C CA . HIS A 1 82 ? -8.119 -1.201 15.281 1.00 96.12 82 HIS A CA 1
ATOM 665 C C . HIS A 1 82 ? -8.291 -2.027 13.998 1.00 96.12 82 HIS A C 1
ATOM 667 O O . HIS A 1 82 ? -7.887 -3.191 13.955 1.00 96.12 82 HIS A O 1
ATOM 673 N N . GLN A 1 83 ? -8.839 -1.427 12.941 1.00 96.94 83 GLN A N 1
ATOM 674 C CA . GLN A 1 83 ? -8.915 -2.047 11.626 1.00 96.94 83 GLN A CA 1
ATOM 675 C C . GLN A 1 83 ? -7.594 -1.864 10.885 1.00 96.94 83 GLN A C 1
ATOM 677 O O . GLN A 1 83 ? -6.964 -0.806 10.958 1.00 96.94 83 GLN A O 1
ATOM 682 N N . ASN A 1 84 ? -7.162 -2.910 10.182 1.00 96.81 84 ASN A N 1
ATOM 683 C CA . ASN A 1 84 ? -5.931 -2.886 9.403 1.00 96.81 84 ASN A CA 1
ATOM 684 C C . ASN A 1 84 ? -6.251 -2.626 7.940 1.00 96.81 84 ASN A C 1
ATOM 686 O O . ASN A 1 84 ? -7.152 -3.240 7.374 1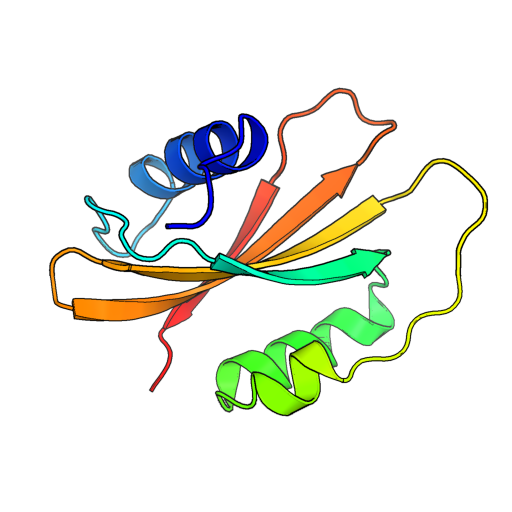.00 96.81 84 ASN A O 1
ATOM 690 N N . TYR A 1 85 ? -5.463 -1.765 7.318 1.00 97.31 85 TYR A N 1
ATOM 691 C CA . TYR A 1 85 ? -5.618 -1.414 5.918 1.00 97.31 85 TYR A CA 1
ATOM 692 C C . TYR A 1 85 ? -4.304 -1.589 5.186 1.00 97.31 85 TYR A C 1
ATOM 694 O O . TYR A 1 85 ? -3.227 -1.475 5.774 1.00 97.31 85 TYR A O 1
ATOM 702 N N . ALA A 1 86 ? -4.414 -1.803 3.883 1.00 97.50 86 ALA A N 1
ATOM 703 C CA . ALA A 1 86 ? -3.356 -1.556 2.929 1.00 97.50 86 ALA A CA 1
ATOM 704 C C . ALA A 1 86 ? -3.753 -0.388 2.023 1.00 97.50 86 ALA A C 1
ATOM 706 O O . ALA A 1 86 ? -4.912 -0.259 1.633 1.00 97.50 86 ALA A O 1
ATOM 707 N N . ILE A 1 87 ? -2.781 0.437 1.661 1.00 96.88 87 ILE A N 1
ATOM 708 C CA . ILE A 1 87 ? -2.914 1.453 0.623 1.00 96.88 87 ILE A CA 1
ATOM 709 C C . ILE A 1 87 ? -1.892 1.202 -0.466 1.00 96.88 87 ILE A C 1
ATOM 711 O O . ILE A 1 87 ? -0.791 0.707 -0.204 1.00 96.88 87 ILE A O 1
ATOM 715 N N . THR A 1 88 ? -2.254 1.585 -1.682 1.00 96.88 88 THR A N 1
ATOM 716 C CA . THR A 1 88 ? -1.294 1.713 -2.773 1.00 96.88 88 THR A CA 1
ATOM 717 C C . THR A 1 88 ? -1.141 3.178 -3.131 1.00 96.88 88 THR A C 1
ATOM 719 O O . THR A 1 88 ? -2.140 3.855 -3.378 1.00 96.88 88 THR A O 1
ATOM 722 N N . VAL A 1 89 ? 0.097 3.654 -3.164 1.00 95.88 89 VAL A N 1
ATOM 723 C CA . VAL A 1 89 ? 0.439 5.045 -3.451 1.00 95.88 89 VAL A CA 1
ATOM 724 C C . VAL A 1 89 ? 1.287 5.085 -4.710 1.00 95.88 89 VAL A C 1
ATOM 726 O O . VAL A 1 89 ? 2.306 4.400 -4.789 1.00 95.88 89 VAL A O 1
ATOM 729 N N . TYR A 1 90 ? 0.853 5.861 -5.691 1.00 93.88 90 TYR A N 1
ATOM 730 C CA . TYR A 1 90 ? 1.630 6.181 -6.876 1.00 93.88 90 TYR A CA 1
ATOM 731 C C . TYR A 1 90 ? 2.540 7.373 -6.584 1.00 93.88 90 TYR A C 1
ATOM 733 O O . TYR A 1 90 ? 2.104 8.359 -5.994 1.00 93.88 90 TYR A O 1
ATOM 741 N N . ASP A 1 91 ? 3.797 7.292 -6.999 1.00 92.25 91 ASP A N 1
ATOM 742 C CA . ASP A 1 91 ? 4.759 8.387 -6.889 1.00 92.25 91 ASP A CA 1
ATOM 743 C C . ASP A 1 91 ? 5.588 8.486 -8.173 1.00 92.25 91 ASP A C 1
ATOM 745 O O . ASP A 1 91 ? 5.776 7.492 -8.875 1.00 92.25 91 ASP A O 1
ATOM 749 N N . SER A 1 92 ? 6.067 9.677 -8.515 1.00 89.75 92 SER A N 1
ATOM 750 C CA . SER A 1 92 ? 6.850 9.896 -9.733 1.00 89.75 92 SER A CA 1
ATOM 751 C C . SER A 1 92 ? 7.908 10.964 -9.517 1.00 89.75 92 SER A C 1
ATOM 753 O O . SER A 1 92 ? 7.591 12.116 -9.215 1.00 89.75 92 SER A O 1
ATOM 755 N N . ASP A 1 93 ? 9.166 10.594 -9.767 1.00 84.44 93 ASP A N 1
ATOM 756 C CA . ASP A 1 93 ? 10.305 11.508 -9.636 1.00 84.44 93 ASP A CA 1
ATOM 757 C C . ASP A 1 93 ? 10.258 12.666 -10.656 1.00 84.44 93 ASP A C 1
ATOM 759 O O . ASP A 1 93 ? 10.940 13.677 -10.480 1.00 84.44 93 ASP A O 1
ATOM 763 N N . GLU A 1 94 ? 9.488 12.529 -11.741 1.00 82.69 94 GLU A N 1
ATOM 764 C CA . GLU A 1 94 ? 9.496 13.468 -12.875 1.00 82.69 94 GLU A CA 1
ATOM 765 C C . GLU A 1 94 ? 8.363 14.496 -12.827 1.00 82.69 94 GLU A C 1
ATOM 767 O O . GLU A 1 94 ? 8.472 15.576 -13.410 1.00 82.69 94 GLU A O 1
ATOM 772 N N . LEU A 1 95 ? 7.263 14.178 -12.142 1.00 78.19 95 LEU A N 1
ATOM 773 C CA . LEU A 1 95 ? 6.035 14.971 -12.222 1.00 78.19 95 LEU A CA 1
ATOM 774 C C . LEU A 1 95 ? 5.987 16.143 -11.228 1.00 78.19 95 LEU A C 1
ATOM 776 O O . LEU A 1 95 ? 5.023 16.905 -11.259 1.00 78.19 95 LEU A O 1
ATOM 780 N N . TYR A 1 96 ? 7.012 16.321 -10.376 1.00 77.94 96 TYR A N 1
ATOM 781 C CA . TYR A 1 96 ? 7.069 17.352 -9.318 1.00 77.94 96 TYR A CA 1
ATOM 782 C C . TYR A 1 96 ? 5.738 17.501 -8.560 1.00 77.94 96 TYR A C 1
ATOM 784 O O . TYR A 1 96 ? 5.295 18.606 -8.235 1.00 77.94 96 TYR A O 1
ATOM 792 N N . GLN A 1 97 ? 5.083 16.374 -8.302 1.00 80.31 97 GLN A N 1
ATOM 793 C CA . GLN A 1 97 ? 3.793 16.299 -7.636 1.00 80.31 97 GLN A CA 1
ATOM 794 C C . GLN A 1 97 ? 3.944 15.595 -6.294 1.00 80.31 97 GLN A C 1
ATOM 796 O O . GLN A 1 97 ? 4.951 14.943 -6.027 1.00 80.31 97 GLN A O 1
ATOM 801 N N . ASN A 1 98 ? 2.936 15.733 -5.438 1.00 88.12 98 ASN A N 1
ATOM 802 C CA . ASN A 1 98 ? 2.885 14.882 -4.260 1.00 88.12 98 ASN A CA 1
ATOM 803 C C . ASN A 1 98 ? 2.502 13.452 -4.684 1.00 88.12 98 ASN A C 1
ATOM 805 O O . ASN A 1 98 ? 1.786 13.307 -5.679 1.00 88.12 98 ASN A O 1
ATOM 809 N N . PRO A 1 99 ? 2.889 12.428 -3.904 1.00 91.56 99 PRO A N 1
ATOM 810 C CA . PRO A 1 99 ? 2.396 11.069 -4.098 1.00 91.56 99 PRO A CA 1
ATOM 811 C C . PRO A 1 99 ? 0.863 11.052 -4.134 1.00 91.56 99 PRO A C 1
ATOM 813 O O . PRO A 1 99 ? 0.237 11.908 -3.514 1.00 91.56 99 PRO A O 1
ATOM 816 N N . GLU A 1 100 ? 0.260 10.098 -4.832 1.00 92.62 100 GLU A N 1
ATOM 817 C CA . GLU A 1 100 ? -1.189 9.955 -4.971 1.00 92.62 100 GLU A CA 1
ATOM 818 C C . GLU A 1 100 ? -1.645 8.616 -4.392 1.00 92.62 100 GLU A C 1
ATOM 820 O O . GLU A 1 100 ? -1.153 7.555 -4.772 1.00 92.62 100 GLU A O 1
ATOM 825 N N . ILE A 1 101 ? -2.612 8.644 -3.478 1.00 94.38 101 ILE A N 1
ATOM 826 C CA . ILE A 1 101 ? -3.229 7.424 -2.951 1.00 94.38 101 ILE A CA 1
ATOM 827 C C . ILE A 1 101 ? -4.235 6.910 -3.980 1.00 94.38 101 ILE A C 1
ATOM 829 O O . ILE A 1 101 ? -5.246 7.559 -4.230 1.00 94.38 101 ILE A O 1
ATOM 833 N N . ILE A 1 102 ? -3.968 5.732 -4.541 1.00 94.31 102 ILE A N 1
ATOM 834 C CA . ILE A 1 102 ? -4.810 5.123 -5.579 1.00 94.31 102 ILE A CA 1
ATOM 835 C C . ILE A 1 102 ? -5.950 4.314 -4.953 1.00 94.31 102 ILE A C 1
ATOM 837 O O . ILE A 1 102 ? -7.106 4.456 -5.338 1.00 94.31 102 ILE A O 1
ATOM 841 N N . ASP A 1 103 ? -5.623 3.472 -3.970 1.00 95.00 103 ASP A N 1
ATOM 842 C CA . ASP A 1 103 ? -6.561 2.541 -3.343 1.00 95.00 103 ASP A CA 1
ATOM 843 C C . ASP A 1 103 ? -6.355 2.499 -1.827 1.00 95.00 103 ASP A C 1
ATOM 845 O O . ASP A 1 103 ? -5.224 2.577 -1.336 1.00 95.00 103 ASP A O 1
ATOM 849 N N . ILE A 1 104 ? -7.461 2.315 -1.099 1.00 95.88 104 ILE A N 1
ATOM 850 C CA . ILE A 1 104 ? -7.495 2.036 0.341 1.00 95.88 104 ILE A CA 1
ATOM 851 C C . ILE A 1 104 ? -8.304 0.756 0.546 1.00 95.88 104 ILE A C 1
ATOM 853 O O . ILE A 1 104 ? -9.482 0.689 0.194 1.00 95.88 104 ILE A O 1
ATOM 857 N N . ILE A 1 105 ? -7.663 -0.272 1.094 1.00 96.06 105 ILE A N 1
ATOM 858 C CA . ILE A 1 105 ? -8.181 -1.639 1.138 1.00 96.06 105 ILE A CA 1
ATOM 859 C C . ILE A 1 105 ? -8.203 -2.101 2.589 1.00 96.06 105 ILE A C 1
ATOM 861 O O . ILE A 1 105 ? -7.159 -2.162 3.233 1.00 96.06 105 ILE A O 1
ATOM 865 N N . LEU A 1 106 ? -9.385 -2.452 3.093 1.00 95.56 106 LEU A N 1
ATOM 866 C CA . LEU A 1 106 ? -9.530 -3.108 4.391 1.00 95.56 106 LEU A CA 1
ATOM 867 C C . LEU A 1 106 ? -8.957 -4.530 4.316 1.00 95.56 106 LEU A C 1
ATOM 869 O O . LEU A 1 106 ? -9.304 -5.293 3.412 1.00 95.56 106 LEU A O 1
ATOM 873 N N . LEU A 1 107 ? -8.097 -4.881 5.267 1.00 94.69 107 LEU A N 1
ATOM 874 C CA . LEU A 1 107 ? -7.522 -6.216 5.403 1.00 94.69 107 LEU A CA 1
ATOM 875 C C . LEU A 1 107 ? -8.358 -7.034 6.393 1.00 94.69 107 LEU A C 1
ATOM 877 O O . LEU A 1 107 ? -8.645 -6.567 7.496 1.00 94.69 107 LEU A O 1
ATOM 881 N N . ALA A 1 108 ? -8.746 -8.240 5.974 1.00 80.69 108 ALA A N 1
ATOM 882 C CA . ALA A 1 108 ? -9.511 -9.200 6.774 1.00 80.69 108 ALA A CA 1
ATOM 883 C C . ALA A 1 108 ? -8.628 -10.010 7.733 1.00 80.69 108 ALA A C 1
ATOM 885 O O . ALA A 1 108 ? -7.482 -10.341 7.344 1.00 80.69 108 ALA A O 1
#

Sequence (108 aa):
MEEITNWDVIVIKQLIPSNNLGITQIRNFTTIKNLYFEKESYANILNLIKANDLKAVRGIEQLPKKGFGEYLHIVTFTDQDHQNYAITVYDSDELYQNPEIIDIILLA

Secondary structure (DSSP, 8-state):
-PPPPHHHHHHHHHHHHH-TT-----EEEEEEEEEE--HHHHHHHHHHHHTT-HHHHHT---PPP-S--EEEEEEEEE-TTS-EEEEEEEEESSS----EEEEEEE--

pLDDT: mean 89.74, std 9.38, range [47.84, 97.5]

Foldseek 3Di:
DPDQDPLNVLVVVCPCVPDPPNFNDWAPKAWLDKDFDDPVCVVVLVVCVQVVVSVVVSVDDDDDDPDWGKMWIWIWTAGPVRWIWIWIWIDTPPPPDRIHTDDIHTDD